Protein AF-A0A6N3DBT6-F1 (afdb_monomer_lite)

InterPro domains:
  IPR016064 NAD kinase/diacylglycerol kinase-like domain superfamily [SSF111331] (1-149)

Sequence (152 aa):
MGSGNDFARALGLKKDLTHLIESTKQALKEITVYTYQKGLVLNSLDLGFASWVINHVEQSQLKTKLNKYHLGKLTYILTAIQCLIKKPAFASLCLETEAGEVLELRNQFFFSLANNTYFGGGVMIWPHATAYLEQLDCVYAKGETLWERVLV

Secondary structure (DSSP, 8-state):
--S--HHHHHTT--S-HHHHHHHTTSPP-----EEETTEEESSEEEEEHHHHHHHHHHH-HHHHHHHTTT-HHHHHHHHHHHHHHH----EEEEEE-TT--EEEEEEESEEEEESSSEETTTEES-TT--TTSS--EEEEE---SHHHHHH-

Radius of gyration: 17.11 Å; chains: 1; bounding box: 39×42×40 Å

pLDDT: mean 81.37, std 12.35, range [55.12, 96.31]

Organism: NCBI:txid150055

Structure (mmCIF, N/CA/C/O backbone):
data_AF-A0A6N3DBT6-F1
#
_entry.id   AF-A0A6N3DBT6-F1
#
loop_
_atom_site.group_PDB
_atom_site.id
_atom_site.type_symbol
_atom_site.label_atom_id
_atom_site.label_alt_id
_atom_site.label_comp_id
_atom_site.label_asym_id
_atom_site.label_entity_id
_atom_site.label_seq_id
_atom_site.pdbx_PDB_ins_code
_atom_site.Cartn_x
_atom_site.Cartn_y
_atom_site.Cartn_z
_atom_site.occupancy
_atom_site.B_iso_or_equiv
_atom_site.auth_seq_id
_atom_site.auth_comp_id
_atom_site.auth_asym_id
_atom_site.auth_atom_id
_atom_site.pdbx_PDB_model_num
ATOM 1 N N . MET A 1 1 ? -1.662 8.673 21.322 1.00 57.88 1 MET A N 1
ATOM 2 C CA . MET A 1 1 ? -2.040 8.515 19.897 1.00 57.88 1 MET A CA 1
ATOM 3 C C . MET A 1 1 ? -0.846 8.879 19.032 1.00 57.88 1 MET A C 1
ATOM 5 O O . MET A 1 1 ? -0.273 9.938 19.257 1.00 57.88 1 MET A O 1
ATOM 9 N N . GLY A 1 2 ? -0.457 8.017 18.091 1.00 62.16 2 GLY A N 1
ATOM 10 C CA . GLY A 1 2 ? 0.675 8.272 17.199 1.00 62.16 2 GLY A CA 1
ATOM 11 C C . GLY A 1 2 ? 0.387 9.355 16.150 1.00 62.16 2 GLY A C 1
ATOM 12 O O . GLY A 1 2 ? -0.757 9.766 15.916 1.00 62.16 2 GLY A O 1
ATOM 13 N N . SER A 1 3 ? 1.440 9.843 15.497 1.00 64.44 3 SER A N 1
ATOM 14 C CA . SER A 1 3 ? 1.313 10.736 14.339 1.00 64.44 3 SER A CA 1
ATOM 15 C C . SER A 1 3 ? 0.781 9.988 13.106 1.00 64.44 3 SER A C 1
ATOM 17 O O . SER A 1 3 ? -0.086 10.526 12.414 1.00 64.44 3 SER A O 1
ATOM 19 N N . GLY A 1 4 ? 1.211 8.737 12.894 1.00 67.38 4 GLY A N 1
ATOM 20 C CA . GLY A 1 4 ? 0.860 7.867 11.760 1.00 67.38 4 GLY A CA 1
ATOM 21 C C . GLY A 1 4 ? -0.383 6.994 11.950 1.00 67.38 4 GLY A C 1
ATOM 22 O O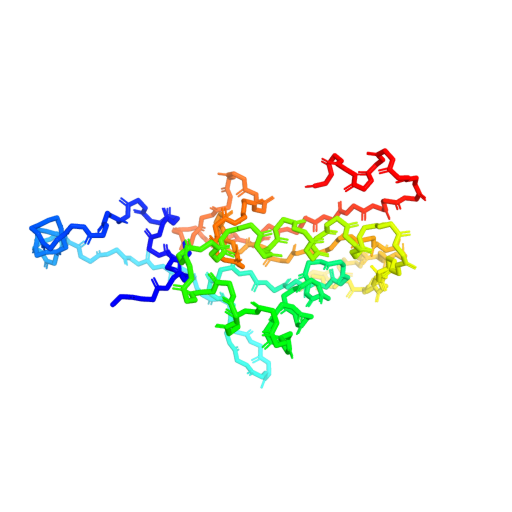 . GLY A 1 4 ? -0.352 5.808 11.653 1.00 67.38 4 GLY A O 1
ATOM 23 N N . ASN A 1 5 ? -1.473 7.555 12.482 1.00 82.50 5 ASN A N 1
ATOM 24 C CA . ASN A 1 5 ? -2.744 6.845 12.702 1.00 82.50 5 ASN A CA 1
ATOM 25 C C . ASN A 1 5 ? -3.492 6.543 11.378 1.00 82.50 5 ASN A C 1
ATOM 27 O O . ASN A 1 5 ? -4.651 6.924 11.223 1.00 82.50 5 ASN A O 1
ATOM 31 N N . ASP A 1 6 ? -2.830 5.920 10.407 1.00 87.31 6 ASP A N 1
ATOM 32 C CA . ASP A 1 6 ? -3.328 5.784 9.035 1.00 87.31 6 ASP A CA 1
ATOM 33 C C . ASP A 1 6 ? -4.490 4.804 8.931 1.00 87.31 6 ASP A C 1
ATOM 35 O O . ASP A 1 6 ? -5.491 5.133 8.304 1.00 87.31 6 ASP A O 1
ATOM 39 N N . PHE A 1 7 ? -4.415 3.678 9.647 1.00 90.38 7 PHE A N 1
ATOM 40 C CA . PHE A 1 7 ? -5.515 2.714 9.722 1.00 90.38 7 PHE A CA 1
ATOM 41 C C . PHE A 1 7 ? -6.777 3.372 10.292 1.00 90.38 7 PHE A C 1
ATOM 43 O O . PHE A 1 7 ? -7.826 3.389 9.660 1.00 90.38 7 PHE A O 1
ATOM 50 N N . ALA A 1 8 ? -6.647 4.027 11.451 1.00 88.31 8 ALA A N 1
ATOM 51 C CA . ALA A 1 8 ? -7.750 4.755 12.071 1.00 88.31 8 ALA A CA 1
ATOM 52 C C . ALA A 1 8 ? -8.317 5.842 11.141 1.00 88.31 8 ALA A C 1
ATOM 54 O O . ALA A 1 8 ? -9.531 5.991 11.046 1.00 88.31 8 ALA A O 1
ATOM 55 N N . ARG A 1 9 ? -7.454 6.570 10.416 1.00 87.94 9 ARG A N 1
ATOM 56 C CA . ARG A 1 9 ? -7.885 7.577 9.438 1.00 87.94 9 ARG A CA 1
ATOM 57 C C . ARG A 1 9 ? -8.683 6.952 8.295 1.00 87.94 9 ARG A C 1
ATOM 59 O O . ARG A 1 9 ? -9.712 7.509 7.932 1.00 87.94 9 ARG A O 1
ATOM 66 N N . ALA A 1 10 ? -8.230 5.823 7.760 1.00 89.25 10 ALA A N 1
ATOM 67 C CA . ALA A 1 10 ? -8.918 5.120 6.684 1.00 89.25 10 ALA A CA 1
ATOM 68 C C . ALA A 1 10 ? -10.292 4.589 7.125 1.00 89.25 10 ALA A C 1
ATOM 70 O O . ALA A 1 10 ? -11.253 4.646 6.368 1.00 89.25 10 ALA A O 1
ATOM 71 N N . LEU A 1 11 ? -10.424 4.186 8.393 1.00 88.62 11 LEU A N 1
ATOM 72 C CA . LEU A 1 11 ? -11.711 3.805 8.984 1.00 88.62 11 LEU A CA 1
ATOM 73 C C . LEU A 1 11 ? -12.601 5.003 9.374 1.00 88.62 11 LEU A C 1
ATOM 75 O O . LEU A 1 11 ? -13.679 4.809 9.934 1.00 88.62 11 LEU A O 1
ATOM 79 N N . GLY A 1 12 ? -12.161 6.241 9.132 1.00 85.56 12 GLY A N 1
ATOM 80 C CA . GLY A 1 12 ? -12.896 7.450 9.511 1.00 85.56 12 GLY A CA 1
ATOM 81 C C . GLY A 1 12 ? -12.897 7.750 11.016 1.00 85.56 12 GLY A C 1
ATOM 82 O O . GLY A 1 12 ? -13.667 8.596 11.476 1.00 85.56 12 GLY A O 1
ATOM 83 N N . LEU A 1 13 ? -12.035 7.094 11.800 1.00 85.12 13 LEU A N 1
ATOM 84 C CA . LEU A 1 13 ? -11.929 7.325 13.238 1.00 85.12 13 LEU A CA 1
ATOM 85 C C . LEU A 1 13 ? -11.253 8.670 13.512 1.00 85.12 13 LEU A C 1
ATOM 87 O O . LEU A 1 13 ? -10.108 8.937 13.126 1.00 85.12 13 LEU A O 1
ATOM 91 N N . LYS A 1 14 ? -11.972 9.532 14.229 1.00 80.94 14 LYS A N 1
ATOM 92 C CA . LYS A 1 14 ? -11.458 10.825 14.680 1.00 80.94 14 LYS A CA 1
ATOM 93 C C . LYS A 1 14 ? -10.561 10.635 15.901 1.00 80.94 14 LYS A C 1
ATOM 95 O O . LYS A 1 14 ? -10.778 9.752 16.720 1.00 80.94 14 LYS A O 1
ATOM 100 N N . LYS A 1 15 ? -9.565 11.514 16.056 1.00 77.94 15 LYS A N 1
ATOM 101 C CA . LYS A 1 15 ? -8.650 11.510 17.217 1.00 77.94 15 LYS A CA 1
ATOM 102 C C . LYS A 1 15 ? -9.290 12.027 18.517 1.00 77.94 15 LYS A C 1
ATOM 104 O O . LYS A 1 15 ? -8.596 12.116 19.524 1.00 77.94 15 LYS A O 1
ATOM 109 N N . ASP A 1 16 ? -10.565 12.402 18.483 1.00 84.19 16 ASP A N 1
ATOM 110 C CA . ASP A 1 16 ? -11.299 12.904 19.640 1.00 84.19 16 ASP A CA 1
ATOM 111 C C . ASP A 1 16 ? -11.687 11.759 20.589 1.00 84.19 16 ASP A C 1
ATOM 113 O O . ASP A 1 16 ? -12.192 10.723 20.155 1.00 84.19 16 ASP A O 1
ATOM 117 N N . LEU A 1 17 ? -11.446 11.953 21.887 1.00 83.94 17 LEU A N 1
ATOM 118 C CA . LEU A 1 17 ? -11.649 10.924 22.907 1.00 83.94 17 LEU A CA 1
ATOM 119 C C . LEU A 1 17 ? -13.118 10.504 23.003 1.00 83.94 17 LEU A C 1
ATOM 121 O O . LEU A 1 17 ? -13.404 9.314 23.113 1.00 83.94 17 LEU A O 1
ATOM 125 N N . THR A 1 18 ? -14.038 11.464 22.915 1.00 86.44 18 THR A N 1
ATOM 126 C CA . THR A 1 18 ? -15.479 11.194 22.978 1.00 86.44 18 THR A CA 1
ATOM 127 C C . THR A 1 18 ? -15.903 10.324 21.801 1.00 86.44 18 THR A C 1
ATOM 129 O O . THR A 1 18 ? -16.544 9.295 21.997 1.00 86.44 18 THR A O 1
ATOM 132 N N . HIS A 1 19 ? -15.466 10.667 20.586 1.00 83.25 19 HIS A N 1
ATOM 133 C CA . HIS A 1 19 ? -15.712 9.848 19.398 1.00 83.25 19 HIS A CA 1
ATOM 134 C C . HIS A 1 19 ? -15.140 8.428 19.503 1.00 83.25 19 HIS A C 1
ATOM 136 O O . HIS A 1 19 ? -15.772 7.485 19.030 1.00 83.25 19 HIS A O 1
ATOM 142 N N . LEU A 1 20 ? -13.967 8.259 20.115 1.00 84.62 20 LEU A N 1
ATOM 143 C CA . LEU A 1 20 ? -13.360 6.940 20.297 1.00 84.62 20 LEU A CA 1
ATOM 144 C C . LEU A 1 20 ? -14.145 6.089 21.294 1.00 84.62 20 LEU A C 1
ATOM 146 O O . LEU A 1 20 ? -14.429 4.932 21.001 1.00 84.62 20 LEU A O 1
ATOM 150 N N . ILE A 1 21 ? -14.547 6.664 22.428 1.00 86.75 21 ILE A N 1
ATOM 151 C CA . ILE A 1 21 ? -15.398 5.978 23.410 1.00 86.75 21 ILE A CA 1
ATOM 152 C C . ILE A 1 21 ? -16.747 5.617 22.784 1.00 86.75 21 ILE A C 1
ATOM 154 O O . ILE A 1 21 ? -17.292 4.555 23.054 1.00 86.75 21 ILE A O 1
ATOM 158 N N . GLU A 1 22 ? -17.292 6.470 21.921 1.00 86.50 22 GLU A N 1
ATOM 159 C CA . GLU A 1 22 ? -18.545 6.148 21.247 1.00 86.50 22 GLU A CA 1
ATOM 160 C C . GLU A 1 22 ? -18.366 5.034 20.207 1.00 86.50 22 GLU A C 1
ATOM 162 O O . GLU A 1 22 ? -19.228 4.168 20.076 1.00 86.50 22 GLU A O 1
ATOM 167 N N . SER A 1 23 ? -17.222 4.988 19.514 1.00 84.19 23 SER A N 1
ATOM 168 C CA . SER A 1 23 ? -16.931 3.907 18.564 1.00 84.19 23 SER A CA 1
ATOM 169 C C . SER A 1 23 ? -16.810 2.531 19.224 1.00 84.19 23 SER A C 1
ATOM 171 O O . SER A 1 23 ? -17.155 1.540 18.589 1.00 84.19 23 SER A O 1
ATOM 173 N N . THR A 1 24 ? -16.405 2.442 20.499 1.00 85.69 24 THR A N 1
ATOM 174 C CA . THR A 1 24 ? -16.314 1.149 21.205 1.00 85.69 24 THR A CA 1
ATOM 175 C C . THR A 1 24 ? -17.677 0.575 21.587 1.00 85.69 24 THR A C 1
ATOM 177 O O . THR A 1 24 ? -17.762 -0.600 21.934 1.00 85.69 24 THR A O 1
ATOM 180 N N . LYS A 1 25 ? -18.746 1.378 21.516 1.00 89.75 25 LYS A N 1
ATOM 181 C CA . LYS A 1 25 ? -20.131 0.930 21.729 1.00 89.75 25 LYS A CA 1
ATOM 182 C C . LYS A 1 25 ? -20.789 0.403 20.453 1.00 89.75 25 LYS A C 1
ATOM 184 O O . LYS A 1 25 ? -21.890 -0.138 20.517 1.00 89.75 25 LYS A O 1
ATOM 189 N N . GLN A 1 26 ? -20.163 0.609 19.295 1.00 85.69 26 GLN A N 1
ATOM 190 C CA . GLN A 1 26 ? -20.686 0.131 18.019 1.00 85.69 26 GLN A CA 1
ATOM 191 C C . GLN A 1 26 ? -20.447 -1.373 17.865 1.00 85.69 26 GLN A C 1
ATOM 193 O O . GLN A 1 26 ? -19.572 -1.951 18.509 1.00 85.69 26 GLN A O 1
ATOM 198 N N . ALA A 1 27 ? -21.229 -2.008 16.990 1.00 88.50 27 ALA A N 1
ATOM 199 C CA . ALA A 1 27 ? -21.007 -3.402 16.634 1.00 88.50 27 ALA A CA 1
ATOM 200 C C . ALA A 1 27 ? -19.603 -3.589 16.042 1.00 88.50 27 ALA A C 1
ATOM 202 O O . ALA A 1 27 ? -19.122 -2.751 15.271 1.00 88.50 27 ALA A O 1
ATOM 203 N N . LEU A 1 28 ? -18.968 -4.707 16.395 1.00 89.00 28 LEU A N 1
ATOM 204 C CA . LEU A 1 28 ? -17.698 -5.101 15.803 1.00 89.00 28 LEU A CA 1
ATOM 205 C C . LEU A 1 28 ? -17.883 -5.284 14.296 1.00 89.00 28 LEU A C 1
ATOM 207 O O . LEU A 1 28 ? -18.868 -5.868 13.846 1.00 89.00 28 LEU A O 1
ATOM 211 N N . LYS A 1 29 ? -16.924 -4.769 13.529 1.00 90.00 29 LYS A N 1
ATOM 212 C CA . LYS A 1 29 ? -16.841 -4.985 12.089 1.00 90.00 29 LYS A CA 1
ATOM 213 C C . LYS A 1 29 ? -15.651 -5.875 11.805 1.00 90.00 29 LYS A C 1
ATOM 215 O O . LYS A 1 29 ? -14.563 -5.633 12.329 1.00 90.00 29 LYS A O 1
ATOM 220 N N . GLU A 1 30 ? -15.876 -6.879 10.978 1.00 93.44 30 GLU A N 1
ATOM 221 C CA . GLU A 1 30 ? -14.801 -7.708 10.459 1.00 93.44 30 GLU A CA 1
ATOM 222 C C . GLU A 1 30 ? -13.948 -6.899 9.485 1.00 93.44 30 GLU A C 1
ATOM 224 O O . GLU A 1 30 ? -14.434 -5.975 8.827 1.00 93.44 30 GLU A O 1
ATOM 229 N N . ILE A 1 31 ? -12.660 -7.223 9.447 1.00 95.06 31 ILE A N 1
ATOM 230 C CA . ILE A 1 31 ? -11.701 -6.635 8.521 1.00 95.06 31 ILE A CA 1
ATOM 231 C C . ILE A 1 31 ? -10.872 -7.749 7.892 1.00 95.06 31 ILE A C 1
ATOM 233 O O . ILE A 1 31 ? -10.519 -8.724 8.557 1.00 95.06 31 ILE A O 1
ATOM 237 N N . THR A 1 32 ? -10.504 -7.556 6.637 1.00 96.31 32 THR A N 1
ATOM 238 C CA . THR A 1 32 ? -9.558 -8.391 5.916 1.00 96.31 32 THR A CA 1
ATOM 239 C C . THR A 1 32 ? -8.140 -7.934 6.218 1.00 96.31 32 THR A C 1
ATOM 241 O O . THR A 1 32 ? -7.802 -6.747 6.156 1.00 96.31 32 THR A O 1
ATOM 244 N N . VAL A 1 33 ? -7.279 -8.897 6.528 1.00 95.69 33 VAL A N 1
ATOM 245 C CA . VAL A 1 33 ? -5.847 -8.678 6.712 1.00 95.69 33 VAL A CA 1
ATOM 246 C C . VAL A 1 33 ? -5.100 -9.743 5.930 1.00 95.69 33 VAL A C 1
ATOM 248 O O . VAL A 1 33 ? -5.348 -10.933 6.102 1.00 95.69 33 VAL A O 1
ATOM 251 N N . TYR A 1 34 ? -4.147 -9.317 5.108 1.00 95.06 34 TYR A N 1
ATOM 252 C CA . TYR A 1 34 ? -3.304 -10.235 4.349 1.00 95.06 34 TYR A CA 1
ATOM 253 C C . TYR A 1 34 ? -2.047 -10.570 5.140 1.00 95.06 34 TYR A C 1
ATOM 255 O O . TYR A 1 34 ? -1.455 -9.701 5.780 1.00 95.06 34 TYR A O 1
ATOM 263 N N . THR A 1 35 ? -1.608 -11.821 5.086 1.00 94.62 35 THR A N 1
ATOM 264 C CA . THR A 1 35 ? -0.395 -12.281 5.769 1.00 94.62 35 THR A CA 1
ATOM 265 C C . THR A 1 35 ? 0.643 -12.763 4.775 1.00 94.62 35 THR A C 1
ATOM 267 O O . THR A 1 35 ? 0.314 -13.315 3.732 1.00 94.62 35 THR A O 1
ATOM 270 N N . TYR A 1 36 ? 1.910 -12.598 5.126 1.00 90.88 36 TYR A N 1
ATOM 271 C CA . TYR A 1 36 ? 3.048 -13.113 4.379 1.00 90.88 36 TYR A CA 1
ATOM 272 C C . TYR A 1 36 ? 4.126 -13.586 5.360 1.00 90.88 36 TYR A C 1
ATOM 274 O O . TYR A 1 36 ? 4.024 -13.383 6.569 1.00 90.88 36 TYR A O 1
ATOM 282 N N . GLN A 1 37 ? 5.198 -14.196 4.854 1.00 91.12 37 GLN A N 1
ATOM 283 C CA . GLN A 1 37 ? 6.213 -14.870 5.681 1.00 91.12 37 GLN A CA 1
ATOM 284 C C . GLN A 1 37 ? 6.823 -14.013 6.807 1.00 91.12 37 GLN A C 1
ATOM 286 O O . GLN A 1 37 ? 7.295 -14.565 7.796 1.00 91.12 37 GLN A O 1
ATOM 291 N N . LYS A 1 38 ? 6.849 -12.678 6.668 1.00 90.00 38 LYS A N 1
ATOM 292 C CA . LYS A 1 38 ? 7.460 -11.769 7.657 1.00 90.00 38 LYS A CA 1
ATOM 293 C C . LYS A 1 38 ? 6.449 -10.924 8.436 1.00 90.00 38 LYS A C 1
ATOM 295 O O . LYS A 1 38 ? 6.870 -10.075 9.218 1.00 90.00 38 LYS A O 1
ATOM 300 N N . GLY A 1 39 ? 5.144 -11.116 8.238 1.00 92.81 39 GLY A N 1
ATOM 301 C CA . GLY A 1 39 ? 4.131 -10.366 8.978 1.00 92.81 39 GLY A CA 1
ATOM 302 C C . GLY A 1 39 ? 2.795 -10.243 8.257 1.00 92.81 39 GLY A C 1
ATOM 303 O O . GLY A 1 39 ? 2.379 -11.131 7.519 1.00 92.81 39 GLY A O 1
ATOM 304 N N . LEU A 1 40 ? 2.118 -9.120 8.489 1.00 94.31 40 LEU A N 1
ATOM 305 C CA . LEU A 1 40 ? 0.801 -8.829 7.932 1.00 94.31 40 LEU A CA 1
ATOM 306 C C . LEU A 1 40 ? 0.765 -7.473 7.226 1.00 94.31 40 LEU A C 1
ATOM 308 O O . LEU A 1 40 ? 1.552 -6.576 7.536 1.00 94.31 40 LEU A O 1
ATOM 312 N N . VAL A 1 41 ? -0.170 -7.332 6.295 1.00 93.38 41 VAL A N 1
ATOM 313 C CA . VAL A 1 41 ? -0.458 -6.125 5.524 1.00 93.38 41 VAL A CA 1
ATOM 314 C C . VAL A 1 41 ? -1.799 -5.575 5.999 1.00 93.38 41 VAL A C 1
ATOM 316 O O . VAL A 1 41 ? -2.866 -6.001 5.560 1.00 93.38 41 VAL A O 1
ATOM 319 N N . LEU A 1 42 ? -1.740 -4.630 6.939 1.00 93.62 42 LEU A N 1
ATOM 320 C CA . LEU A 1 42 ? -2.939 -3.972 7.466 1.00 93.62 42 LEU A CA 1
ATOM 321 C C . LEU A 1 42 ? -3.396 -2.805 6.581 1.00 93.62 42 LEU A C 1
ATOM 323 O O . LEU A 1 42 ? -4.583 -2.666 6.321 1.00 93.62 42 LEU A O 1
ATOM 327 N N . ASN A 1 43 ? -2.455 -1.967 6.135 1.00 93.00 43 ASN A N 1
ATOM 328 C CA . ASN A 1 43 ? -2.746 -0.827 5.262 1.00 93.00 43 ASN A CA 1
ATOM 329 C C . ASN A 1 43 ? -2.199 -1.058 3.862 1.00 93.00 43 ASN A C 1
ATOM 331 O O . ASN A 1 43 ? -2.959 -1.121 2.906 1.00 93.00 43 ASN A O 1
ATOM 335 N N . SER A 1 44 ? -0.883 -1.195 3.746 1.00 92.38 44 SER A N 1
ATOM 336 C CA . SER A 1 44 ? -0.229 -1.370 2.458 1.00 92.38 44 SER A CA 1
ATOM 337 C C . SER A 1 44 ? 1.106 -2.090 2.587 1.00 92.38 44 SER A C 1
ATOM 339 O O . SER A 1 44 ? 1.707 -2.127 3.667 1.00 92.38 44 SER A O 1
ATOM 341 N N . LEU A 1 45 ? 1.558 -2.666 1.476 1.00 91.62 45 LEU A N 1
ATOM 342 C CA . LEU A 1 45 ? 2.921 -3.144 1.285 1.00 91.62 45 LEU A CA 1
ATOM 343 C C . LEU A 1 45 ? 3.516 -2.445 0.063 1.00 91.62 45 LEU A C 1
ATOM 345 O O . LEU A 1 45 ? 3.100 -2.700 -1.065 1.00 91.62 45 LEU A O 1
ATOM 349 N N . ASP A 1 46 ? 4.503 -1.584 0.304 1.00 88.75 46 ASP A N 1
ATOM 350 C CA . ASP A 1 46 ? 4.995 -0.641 -0.699 1.00 88.75 46 ASP A CA 1
ATOM 351 C C . ASP A 1 46 ? 6.427 -0.962 -1.147 1.00 88.75 46 ASP A C 1
ATOM 353 O O . ASP A 1 46 ? 7.310 -1.267 -0.337 1.00 88.75 46 ASP A O 1
ATOM 357 N N . LEU A 1 47 ? 6.687 -0.824 -2.447 1.00 88.06 47 LEU A N 1
ATOM 358 C CA . LEU A 1 47 ? 8.006 -0.953 -3.066 1.00 88.06 47 LEU A CA 1
ATOM 359 C C . LEU A 1 47 ? 8.317 0.283 -3.927 1.00 88.06 47 LEU A C 1
ATOM 361 O O . LEU A 1 47 ? 7.425 0.968 -4.426 1.00 88.06 47 LEU A O 1
ATOM 365 N N . GLY A 1 48 ? 9.606 0.573 -4.106 1.00 83.62 48 GLY A N 1
ATOM 366 C CA . GLY A 1 48 ? 10.062 1.739 -4.867 1.00 83.62 48 GLY A CA 1
ATOM 367 C C . GLY A 1 48 ? 10.067 3.023 -4.033 1.00 83.62 48 GLY A C 1
ATOM 368 O O . GLY A 1 48 ? 10.532 3.040 -2.892 1.00 83.62 48 GLY A O 1
ATOM 369 N N . PHE A 1 49 ? 9.591 4.120 -4.615 1.00 76.88 49 PHE A N 1
ATOM 370 C CA . PHE A 1 49 ? 9.680 5.463 -4.045 1.00 76.88 49 PHE A CA 1
ATOM 371 C C . PHE A 1 49 ? 9.035 5.589 -2.662 1.00 76.88 49 PHE A C 1
ATOM 373 O O . PHE A 1 49 ? 9.651 6.139 -1.752 1.00 76.88 49 PHE A O 1
ATOM 380 N N . ALA A 1 50 ? 7.831 5.049 -2.479 1.00 69.25 50 ALA A N 1
ATOM 381 C CA . ALA A 1 50 ? 7.068 5.161 -1.238 1.00 69.25 50 ALA A CA 1
ATOM 382 C C . ALA A 1 50 ? 7.794 4.566 -0.022 1.00 69.25 50 ALA A C 1
ATOM 384 O O . ALA A 1 50 ? 7.942 5.231 1.009 1.00 69.25 50 ALA A O 1
ATOM 385 N N . SER A 1 51 ? 8.320 3.346 -0.152 1.00 70.12 51 SER A N 1
ATOM 386 C CA . SER A 1 51 ? 9.096 2.716 0.918 1.00 70.12 51 SER A CA 1
ATOM 387 C C . SER A 1 51 ? 10.452 3.386 1.116 1.00 70.12 51 SER A C 1
ATOM 389 O O . SER A 1 51 ? 10.920 3.502 2.252 1.00 70.12 51 SER A O 1
ATOM 391 N N . TRP A 1 52 ? 11.060 3.907 0.046 1.00 73.6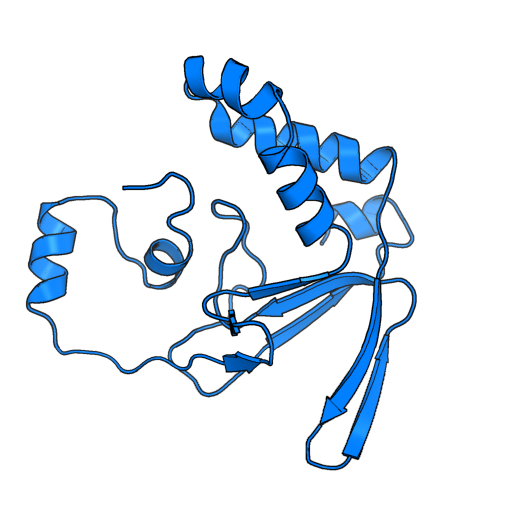9 52 TRP A N 1
ATOM 392 C CA . TRP A 1 52 ? 12.301 4.662 0.158 1.00 73.69 52 TRP A CA 1
ATOM 393 C C . TRP A 1 52 ? 12.118 5.979 0.922 1.00 73.69 52 TRP A C 1
ATOM 395 O O . TRP A 1 52 ? 12.898 6.247 1.835 1.00 73.69 52 TRP A O 1
ATOM 405 N N . VAL A 1 53 ? 11.066 6.754 0.629 1.00 70.88 53 VAL A N 1
ATOM 406 C CA . VAL A 1 53 ? 10.729 7.991 1.355 1.00 70.88 53 VAL A CA 1
ATOM 407 C C . VAL A 1 53 ? 10.491 7.698 2.831 1.00 70.88 53 VAL A C 1
ATOM 409 O O . VAL A 1 53 ? 11.090 8.363 3.673 1.00 70.88 53 VAL A O 1
ATOM 412 N N . ILE A 1 54 ? 9.677 6.689 3.164 1.00 67.62 54 ILE A N 1
ATOM 413 C CA . ILE A 1 54 ? 9.405 6.326 4.564 1.00 67.62 54 ILE A CA 1
ATOM 414 C C . ILE A 1 54 ? 10.693 5.947 5.286 1.00 67.62 54 ILE A C 1
ATOM 416 O O . ILE A 1 54 ? 10.965 6.475 6.364 1.00 67.62 54 ILE A O 1
ATOM 420 N N . ASN A 1 55 ? 11.515 5.084 4.687 1.00 71.00 55 ASN A N 1
ATOM 421 C CA . ASN A 1 55 ? 12.769 4.663 5.296 1.00 71.00 55 ASN A CA 1
ATOM 422 C C . ASN A 1 55 ? 13.721 5.855 5.503 1.00 71.00 55 ASN A C 1
ATOM 424 O O . ASN A 1 55 ? 14.336 5.986 6.559 1.00 71.00 55 ASN A O 1
ATOM 428 N N . HIS A 1 56 ? 13.795 6.775 4.535 1.00 70.50 56 HIS A N 1
ATOM 429 C CA . HIS A 1 56 ? 14.606 7.986 4.662 1.00 70.50 56 HIS A CA 1
ATOM 430 C C . HIS A 1 56 ? 14.079 8.928 5.750 1.00 70.50 56 HIS A C 1
ATOM 432 O O . HIS A 1 56 ? 14.869 9.471 6.518 1.00 70.50 56 HIS A O 1
ATOM 438 N N . VAL A 1 57 ? 12.758 9.117 5.846 1.00 67.44 57 VAL A N 1
ATOM 439 C CA . VAL A 1 57 ? 12.129 9.952 6.881 1.00 67.44 57 VAL A CA 1
ATOM 440 C C . VAL A 1 57 ? 12.368 9.365 8.270 1.00 67.44 57 VAL A C 1
ATOM 442 O O . VAL A 1 57 ? 12.780 10.107 9.164 1.00 67.44 57 VAL A O 1
ATOM 445 N N . GLU A 1 58 ? 12.157 8.057 8.446 1.00 67.19 58 GLU A N 1
ATOM 446 C CA . GLU A 1 58 ? 12.379 7.353 9.716 1.00 67.19 58 GLU A CA 1
ATOM 447 C C . GLU A 1 58 ? 13.841 7.423 10.170 1.00 67.19 58 GLU A C 1
ATOM 449 O O . GLU A 1 58 ? 14.104 7.646 11.350 1.00 67.19 58 GLU A O 1
ATOM 454 N N . GLN A 1 59 ? 14.795 7.311 9.242 1.00 66.12 59 GLN A N 1
ATOM 455 C CA . GLN A 1 59 ? 16.225 7.403 9.552 1.00 66.12 59 GLN A CA 1
ATOM 456 C C . GLN A 1 59 ? 16.739 8.850 9.674 1.00 66.12 59 GLN A C 1
ATOM 458 O O . GLN A 1 59 ? 17.843 9.080 10.175 1.00 66.12 59 GLN A O 1
ATOM 463 N N . SER A 1 60 ? 15.980 9.850 9.215 1.00 64.12 60 SER A N 1
ATOM 464 C CA . SER A 1 60 ? 16.454 11.235 9.188 1.00 64.12 60 SER A CA 1
ATOM 465 C C . SER A 1 60 ? 16.483 11.877 10.581 1.00 64.12 60 SER A C 1
ATOM 467 O O . SER A 1 60 ? 15.487 11.930 11.303 1.00 64.12 60 SER A O 1
ATOM 469 N N . GLN A 1 61 ? 17.602 12.530 10.915 1.00 57.12 61 GLN A N 1
ATOM 470 C CA . GLN A 1 61 ? 17.682 13.425 12.084 1.00 57.12 61 GLN A CA 1
ATOM 471 C C . GLN A 1 61 ? 16.773 14.670 11.954 1.00 57.12 61 GLN A C 1
ATOM 473 O O . GLN A 1 61 ? 16.555 15.402 12.925 1.00 57.12 61 GLN A O 1
ATOM 478 N N . LEU A 1 62 ? 16.234 14.916 10.753 1.00 56.91 62 LEU A N 1
ATOM 479 C CA . LEU A 1 62 ? 15.269 15.977 10.460 1.00 56.91 62 LEU A CA 1
ATOM 480 C C . LEU A 1 62 ? 13.941 15.749 11.190 1.00 56.91 62 LEU A C 1
ATOM 482 O O . LEU A 1 62 ? 13.388 16.713 11.718 1.00 56.91 62 LEU A O 1
ATOM 486 N N . LYS A 1 63 ? 13.490 14.491 11.324 1.00 57.50 63 LYS A N 1
ATOM 487 C CA . LYS A 1 63 ? 12.297 14.124 12.107 1.00 57.50 63 LYS A CA 1
ATOM 488 C C . LYS A 1 63 ? 12.407 14.638 13.545 1.00 57.50 63 LYS A C 1
ATOM 490 O O . LYS A 1 63 ? 11.470 15.243 14.058 1.00 57.50 63 LYS A O 1
ATOM 495 N N . THR A 1 64 ? 13.575 14.493 14.172 1.00 57.81 64 THR A N 1
ATOM 496 C CA . THR A 1 64 ? 13.818 14.918 15.561 1.00 57.81 64 THR A CA 1
ATOM 497 C C . THR A 1 64 ? 13.845 16.441 15.712 1.00 57.81 64 THR A C 1
ATOM 499 O O . THR A 1 64 ? 13.249 16.979 16.645 1.00 57.81 64 THR A O 1
ATOM 502 N N . LYS A 1 65 ? 14.489 17.164 14.782 1.00 56.22 65 LYS A N 1
ATOM 503 C CA . LYS A 1 65 ? 14.572 18.637 14.832 1.00 56.22 65 LYS A CA 1
ATOM 504 C C . LYS A 1 65 ? 13.253 19.324 14.479 1.00 56.22 65 LYS A C 1
ATOM 506 O O . LYS A 1 65 ? 12.925 20.329 15.099 1.00 56.22 65 LYS A O 1
ATOM 511 N N . LEU A 1 66 ? 12.487 18.798 13.525 1.00 55.12 66 LEU A N 1
ATOM 512 C CA . LEU A 1 66 ? 11.252 19.425 13.040 1.00 55.12 66 LEU A CA 1
ATOM 513 C C . LEU A 1 66 ? 10.008 19.003 13.835 1.00 55.12 66 LEU A C 1
ATOM 515 O O . LEU A 1 66 ? 9.093 19.815 13.980 1.00 55.12 66 LEU A O 1
ATOM 519 N N . ASN A 1 67 ? 9.993 17.810 14.452 1.00 57.56 67 ASN A N 1
ATOM 520 C CA . ASN A 1 67 ? 8.964 17.466 15.444 1.00 57.56 67 ASN A CA 1
ATOM 521 C C . ASN A 1 67 ? 9.002 18.403 16.658 1.00 57.56 67 ASN A C 1
ATOM 523 O O . ASN A 1 67 ? 7.946 18.713 17.203 1.00 57.56 67 ASN A O 1
ATOM 527 N N . LYS A 1 68 ? 10.181 18.928 17.031 1.00 56.62 68 LYS A N 1
ATOM 528 C CA . LYS A 1 68 ? 10.314 19.951 18.085 1.00 56.62 68 LYS A CA 1
ATOM 529 C C . LYS A 1 68 ? 9.522 21.230 17.773 1.00 56.62 68 LYS A C 1
ATOM 531 O O . LYS A 1 68 ? 9.072 21.906 18.690 1.00 56.62 68 LYS A O 1
ATOM 536 N N . TYR A 1 69 ? 9.311 21.530 16.491 1.00 58.31 69 TYR A N 1
ATOM 537 C CA . TYR A 1 69 ? 8.530 22.676 16.019 1.00 58.31 69 TYR A CA 1
ATOM 538 C C . TYR A 1 69 ? 7.125 22.287 15.525 1.00 58.31 69 TYR A C 1
ATOM 540 O O . TYR A 1 69 ? 6.481 23.084 14.854 1.00 58.31 69 TYR A O 1
ATOM 548 N N . HIS A 1 70 ? 6.638 21.074 15.827 1.00 59.38 70 HIS A N 1
ATOM 549 C CA . HIS A 1 70 ? 5.350 20.540 15.346 1.00 59.38 70 HIS A CA 1
ATOM 550 C C . HIS A 1 70 ? 5.205 20.488 13.805 1.00 59.38 70 HIS A C 1
ATOM 552 O O . HIS A 1 70 ? 4.111 20.291 13.279 1.00 59.38 70 HIS A O 1
ATOM 558 N N . LEU A 1 71 ? 6.313 20.583 13.060 1.00 59.38 71 LEU A N 1
ATOM 559 C CA . LEU A 1 71 ? 6.360 20.620 11.591 1.00 59.38 71 LEU A CA 1
ATOM 560 C C . LEU A 1 71 ? 6.586 19.230 10.967 1.00 59.38 71 LEU A C 1
ATOM 562 O O . LEU A 1 71 ? 7.163 19.100 9.886 1.00 59.38 71 LEU A O 1
ATOM 566 N N . GLY A 1 72 ? 6.118 18.164 11.624 1.00 59.59 72 GLY A N 1
ATOM 567 C CA . GLY A 1 72 ? 6.319 16.781 11.167 1.00 59.59 72 GLY A CA 1
ATOM 568 C C . GLY A 1 72 ? 5.833 16.527 9.731 1.00 59.59 72 GLY A C 1
ATOM 569 O O . GLY A 1 72 ? 6.510 15.843 8.967 1.00 59.59 72 GLY A O 1
ATOM 570 N N . LYS A 1 73 ? 4.727 17.164 9.311 1.00 61.81 73 LYS A N 1
ATOM 571 C CA . LYS A 1 73 ? 4.225 17.099 7.923 1.00 61.81 73 LYS A CA 1
ATOM 572 C C . LYS A 1 73 ? 5.173 17.742 6.902 1.00 61.81 73 LYS A C 1
ATOM 574 O O . LYS A 1 73 ? 5.297 17.239 5.792 1.00 61.81 73 LYS A O 1
ATOM 579 N N . LEU A 1 74 ? 5.857 18.826 7.274 1.00 61.84 74 LEU A N 1
ATOM 580 C CA . LEU A 1 74 ? 6.776 19.541 6.382 1.00 61.84 74 LEU A CA 1
ATOM 581 C C . LEU A 1 74 ? 8.031 18.707 6.089 1.00 61.84 74 LEU A C 1
ATOM 583 O O . LEU A 1 74 ? 8.551 18.737 4.980 1.00 61.84 74 LEU A O 1
ATOM 587 N N . THR A 1 75 ? 8.475 17.919 7.074 1.00 64.31 75 THR A N 1
ATOM 588 C CA . THR A 1 75 ? 9.589 16.969 6.914 1.00 64.31 75 THR A CA 1
ATOM 589 C C . THR A 1 75 ? 9.270 15.952 5.830 1.00 64.31 75 THR A C 1
ATOM 591 O O . THR A 1 75 ? 10.077 15.736 4.935 1.00 64.31 75 THR A O 1
ATOM 594 N N . TYR A 1 76 ? 8.063 15.383 5.876 1.00 63.44 76 TYR A N 1
ATOM 595 C CA . TYR A 1 76 ? 7.622 14.395 4.898 1.00 63.44 76 TYR A CA 1
ATOM 596 C C . TYR A 1 76 ? 7.611 14.975 3.478 1.00 63.44 76 TYR A C 1
ATOM 598 O O . TYR A 1 76 ? 8.161 14.369 2.565 1.00 63.44 76 TYR A O 1
ATOM 606 N N . ILE A 1 77 ? 7.075 16.190 3.309 1.00 66.75 77 ILE A N 1
ATOM 607 C CA . ILE A 1 77 ? 7.021 16.885 2.013 1.00 66.75 77 ILE A CA 1
ATOM 608 C C . ILE A 1 77 ? 8.430 17.189 1.484 1.00 66.75 77 ILE A C 1
ATOM 610 O O . ILE A 1 77 ? 8.735 16.885 0.335 1.00 66.75 77 ILE A O 1
ATOM 614 N N . LEU A 1 78 ? 9.315 17.752 2.312 1.00 66.12 78 LEU A N 1
ATOM 615 C CA . LEU A 1 78 ? 10.676 18.107 1.892 1.00 66.12 78 LEU A CA 1
ATOM 616 C C . LEU A 1 78 ? 11.514 16.872 1.550 1.00 66.12 78 LEU A C 1
ATOM 618 O O . LEU A 1 78 ? 12.230 16.874 0.548 1.00 66.12 78 LEU A O 1
ATOM 622 N N . THR A 1 79 ? 11.405 15.807 2.348 1.00 66.00 79 THR A N 1
ATOM 623 C CA . THR A 1 79 ? 12.082 14.544 2.058 1.00 66.00 79 THR A CA 1
ATOM 624 C C . THR A 1 79 ? 11.508 13.903 0.801 1.00 66.00 79 THR A C 1
ATOM 626 O O . THR A 1 79 ? 12.296 13.503 -0.047 1.00 66.00 79 THR A O 1
ATOM 629 N N . ALA A 1 80 ? 10.186 13.884 0.609 1.00 67.50 80 ALA A N 1
ATOM 630 C CA . ALA A 1 80 ? 9.567 13.381 -0.616 1.00 67.50 80 ALA A CA 1
ATOM 631 C C . ALA A 1 80 ? 10.056 14.146 -1.858 1.00 67.50 80 ALA A C 1
ATOM 633 O O . ALA A 1 80 ? 10.515 13.517 -2.805 1.00 67.50 80 ALA A O 1
ATOM 634 N N . ILE A 1 81 ? 10.078 15.485 -1.833 1.00 67.50 81 ILE A N 1
ATOM 635 C CA . ILE A 1 81 ? 10.592 16.318 -2.939 1.00 67.50 81 ILE A CA 1
ATOM 636 C C . ILE A 1 81 ? 12.072 16.024 -3.214 1.00 67.50 81 ILE A C 1
ATOM 638 O O . ILE A 1 81 ? 12.479 15.842 -4.363 1.00 67.50 81 ILE A O 1
ATOM 642 N N . GLN A 1 82 ? 12.899 15.950 -2.167 1.00 66.56 82 GLN A N 1
ATOM 643 C CA . GLN A 1 82 ? 14.317 15.627 -2.324 1.00 66.56 82 GLN A CA 1
ATOM 644 C C . GLN A 1 82 ? 14.505 14.235 -2.936 1.00 66.56 82 GLN A C 1
ATOM 646 O O . GLN A 1 82 ? 15.370 14.043 -3.796 1.00 66.56 82 GLN A O 1
ATOM 651 N N . CYS A 1 83 ? 13.689 13.281 -2.497 1.00 65.94 83 CYS A N 1
ATOM 652 C CA . CYS A 1 83 ? 13.708 11.914 -2.970 1.00 65.94 83 CYS A CA 1
ATOM 653 C C . CYS A 1 83 ? 13.292 11.820 -4.450 1.00 65.94 83 CYS A C 1
ATOM 655 O O . CYS A 1 83 ? 13.939 11.129 -5.237 1.00 65.94 83 CYS A O 1
ATOM 657 N N . LEU A 1 84 ? 12.267 12.583 -4.832 1.00 68.75 84 LEU A N 1
ATOM 658 C CA . LEU A 1 84 ? 11.685 12.638 -6.172 1.00 68.75 84 LEU A CA 1
ATOM 659 C C . LEU A 1 84 ? 12.697 13.136 -7.220 1.00 68.75 84 LEU A C 1
ATOM 661 O O . LEU A 1 84 ? 12.742 12.634 -8.344 1.00 68.75 84 LEU A O 1
ATOM 665 N N . ILE A 1 85 ? 13.529 14.111 -6.833 1.00 66.06 85 ILE A N 1
ATOM 666 C CA . ILE A 1 85 ? 14.460 14.801 -7.736 1.00 66.06 85 ILE A CA 1
ATOM 667 C C . ILE A 1 85 ? 15.836 14.123 -7.780 1.00 66.06 85 ILE A C 1
ATOM 669 O O . ILE A 1 85 ? 16.420 14.006 -8.855 1.00 66.06 85 ILE A O 1
ATOM 673 N N . LYS A 1 86 ? 16.399 13.707 -6.634 1.00 64.62 86 LYS A N 1
ATOM 674 C CA . LYS A 1 86 ? 17.834 13.360 -6.564 1.00 64.62 86 LYS A CA 1
ATOM 675 C C . LYS A 1 86 ? 18.157 11.878 -6.741 1.00 64.62 86 LYS A C 1
ATOM 677 O O . LYS A 1 86 ? 19.239 11.586 -7.243 1.00 64.62 86 LYS A O 1
ATOM 682 N N . LYS A 1 87 ? 17.300 10.954 -6.288 1.00 65.56 87 LYS A N 1
ATOM 683 C CA . LYS A 1 87 ? 17.573 9.500 -6.305 1.00 65.56 87 LYS A CA 1
ATOM 684 C C . LYS A 1 87 ? 16.270 8.686 -6.343 1.00 65.56 87 LYS A C 1
ATOM 686 O O . LYS A 1 87 ? 15.926 8.065 -5.341 1.00 65.56 87 LYS A O 1
ATOM 691 N N . PRO A 1 88 ? 15.528 8.691 -7.461 1.00 68.94 88 PRO A N 1
ATOM 692 C CA . PRO A 1 88 ? 14.328 7.871 -7.576 1.00 68.94 88 PRO A CA 1
ATOM 693 C C . PRO A 1 88 ? 14.691 6.386 -7.418 1.00 68.94 88 PRO A C 1
ATOM 695 O O . PRO A 1 88 ? 15.566 5.871 -8.115 1.00 68.94 88 PRO A O 1
ATOM 698 N N . ALA A 1 89 ? 14.038 5.714 -6.473 1.00 76.44 89 ALA A N 1
ATOM 699 C CA . ALA A 1 89 ? 14.129 4.270 -6.317 1.00 76.44 89 ALA A CA 1
ATOM 700 C C . ALA A 1 89 ? 13.065 3.616 -7.199 1.00 76.44 89 ALA A C 1
ATOM 702 O O . ALA A 1 89 ? 11.899 4.002 -7.141 1.00 76.44 89 ALA A O 1
ATOM 703 N N . PHE A 1 90 ? 13.470 2.621 -7.982 1.00 85.75 90 PHE A N 1
ATOM 704 C CA . PHE A 1 90 ? 12.567 1.832 -8.810 1.00 85.75 90 PHE A CA 1
ATOM 705 C C . PHE A 1 90 ? 12.562 0.386 -8.330 1.00 85.75 90 PHE A C 1
ATOM 707 O O . PHE A 1 90 ? 13.601 -0.151 -7.943 1.00 85.75 90 PHE A O 1
ATOM 714 N N . ALA A 1 91 ? 11.397 -0.245 -8.375 1.00 88.44 91 ALA A N 1
ATOM 715 C CA . ALA A 1 91 ? 11.217 -1.654 -8.075 1.00 88.44 91 ALA A CA 1
ATOM 716 C C . ALA A 1 91 ? 10.906 -2.430 -9.357 1.00 88.44 91 ALA A C 1
ATOM 718 O O . ALA A 1 91 ? 10.170 -1.961 -10.223 1.00 88.44 91 ALA A O 1
ATOM 719 N N . SER A 1 92 ? 11.456 -3.635 -9.465 1.00 91.19 92 SER A N 1
ATOM 720 C CA . SER A 1 92 ? 10.998 -4.627 -10.435 1.00 91.19 92 SER A CA 1
ATOM 721 C C . SER A 1 92 ? 10.496 -5.834 -9.664 1.00 91.19 92 SER A C 1
ATOM 723 O O . SER A 1 92 ? 11.159 -6.275 -8.725 1.00 91.19 92 SER A O 1
ATOM 725 N N . LEU A 1 93 ? 9.321 -6.326 -10.026 1.00 93.25 93 LEU A N 1
ATOM 726 C CA . LEU A 1 93 ? 8.654 -7.414 -9.333 1.00 93.25 93 LEU A CA 1
ATOM 727 C C . LEU A 1 93 ? 7.813 -8.243 -10.307 1.00 93.25 93 LEU A C 1
ATOM 729 O O . LEU A 1 93 ? 7.455 -7.794 -11.395 1.00 93.25 93 LEU A O 1
ATOM 733 N N . CYS A 1 94 ? 7.520 -9.459 -9.881 1.00 93.38 94 CYS A N 1
ATOM 734 C CA . CYS A 1 94 ? 6.662 -10.399 -10.571 1.00 93.38 94 CYS A CA 1
ATOM 735 C C . CYS A 1 94 ? 5.537 -10.757 -9.602 1.00 93.38 94 CYS A C 1
ATOM 737 O O . CYS A 1 94 ? 5.819 -11.104 -8.453 1.00 93.38 94 CYS A O 1
ATOM 739 N N . LEU A 1 95 ? 4.291 -10.601 -10.035 1.00 91.25 95 LEU A N 1
ATOM 740 C CA . LEU A 1 95 ? 3.119 -11.023 -9.278 1.00 91.25 95 LEU A CA 1
ATOM 741 C C . LEU A 1 95 ? 2.564 -12.264 -9.950 1.00 91.25 95 LEU A C 1
ATOM 743 O O . LEU A 1 95 ? 2.354 -12.256 -11.158 1.00 91.25 95 LEU A O 1
ATOM 747 N N . GLU A 1 96 ? 2.323 -13.299 -9.164 1.00 92.19 96 GLU A N 1
ATOM 748 C CA . GLU A 1 96 ? 1.694 -14.529 -9.620 1.00 92.19 96 GLU A CA 1
ATOM 749 C C . GLU A 1 96 ? 0.408 -14.721 -8.822 1.00 92.19 96 GLU A C 1
ATOM 751 O O . GLU A 1 96 ? 0.422 -14.647 -7.590 1.00 92.19 96 GLU A O 1
ATOM 756 N N . THR A 1 97 ? -0.713 -14.892 -9.517 1.00 85.62 97 THR A N 1
ATOM 757 C CA . THR A 1 97 ? -1.993 -15.219 -8.881 1.00 85.62 97 THR A CA 1
ATOM 758 C C . THR A 1 97 ? -2.075 -16.719 -8.609 1.00 85.62 97 THR A C 1
ATOM 760 O O . THR A 1 97 ? -1.364 -17.511 -9.221 1.00 85.62 97 THR A O 1
ATOM 763 N N . GLU A 1 98 ? -2.987 -17.148 -7.733 1.00 84.44 98 GLU A N 1
ATOM 764 C CA . GLU A 1 98 ? -3.223 -18.585 -7.500 1.00 84.44 98 GLU A CA 1
ATOM 765 C C . GLU A 1 98 ? -3.666 -19.332 -8.770 1.00 84.44 98 GLU A C 1
ATOM 767 O O . GLU A 1 98 ? -3.433 -20.532 -8.900 1.00 84.44 98 GLU A O 1
ATOM 772 N N . ALA A 1 99 ? -4.263 -18.621 -9.732 1.00 88.69 99 ALA A N 1
ATOM 773 C CA . ALA A 1 99 ? -4.623 -19.160 -11.040 1.00 88.69 99 ALA A CA 1
ATOM 774 C C . ALA A 1 99 ? -3.413 -19.330 -11.986 1.00 88.69 99 ALA A C 1
ATOM 776 O O . ALA A 1 99 ? -3.576 -19.834 -13.097 1.00 88.69 99 ALA A O 1
ATOM 777 N N . GLY A 1 100 ? -2.211 -18.920 -11.562 1.00 90.69 100 GLY A N 1
ATOM 778 C CA . GLY A 1 100 ? -0.977 -18.967 -12.348 1.00 90.69 100 GLY A CA 1
ATOM 779 C C . GLY A 1 100 ? -0.815 -17.800 -13.324 1.00 90.69 100 GLY A C 1
ATOM 780 O O . GLY A 1 100 ? 0.044 -17.852 -14.204 1.00 90.69 100 GLY A O 1
ATOM 781 N N . GLU A 1 101 ? -1.634 -16.749 -13.214 1.00 92.12 101 GLU A N 1
ATOM 782 C CA . GLU A 1 101 ? -1.458 -15.555 -14.040 1.00 92.12 101 GLU A CA 1
ATOM 783 C C . GLU A 1 101 ? -0.266 -14.753 -13.534 1.00 92.12 101 GLU A C 1
ATOM 785 O O . GLU A 1 101 ? -0.180 -14.430 -12.349 1.00 92.12 101 GLU A O 1
ATOM 790 N N . VAL A 1 102 ? 0.633 -14.405 -14.451 1.00 93.56 102 VAL A N 1
ATOM 791 C CA . VAL A 1 102 ? 1.868 -13.698 -14.128 1.00 93.56 102 VAL A CA 1
ATOM 792 C C . VAL A 1 102 ? 1.818 -12.271 -14.661 1.00 93.56 102 VAL A C 1
ATOM 794 O O . VAL A 1 102 ? 1.685 -12.044 -15.864 1.00 93.56 102 VAL A O 1
ATOM 797 N N . LEU A 1 103 ? 1.995 -11.304 -13.765 1.00 92.38 103 LEU A N 1
ATOM 798 C CA . LEU A 1 103 ? 2.182 -9.896 -14.087 1.00 92.38 103 LEU A CA 1
ATOM 799 C C . LEU A 1 103 ? 3.623 -9.479 -13.775 1.00 92.38 103 LEU A C 1
ATOM 801 O O . LEU A 1 103 ? 4.010 -9.286 -12.620 1.00 92.38 103 LEU A O 1
ATOM 805 N N . GLU A 1 104 ? 4.416 -9.290 -14.828 1.00 94.94 104 GLU A N 1
ATOM 806 C CA . GLU A 1 104 ? 5.764 -8.737 -14.714 1.00 94.94 104 GLU A CA 1
ATOM 807 C C . GLU A 1 104 ? 5.747 -7.207 -14.748 1.00 94.94 104 GLU A C 1
ATOM 809 O O . GLU A 1 104 ? 5.378 -6.579 -15.743 1.00 94.94 104 GLU A O 1
ATOM 814 N N . LEU A 1 105 ? 6.249 -6.587 -13.683 1.00 93.94 105 LEU A N 1
ATOM 815 C CA . LEU A 1 105 ? 6.400 -5.144 -13.582 1.00 93.94 105 LEU A CA 1
ATOM 816 C C . LEU A 1 105 ? 7.881 -4.796 -13.465 1.00 93.94 105 LEU A C 1
ATOM 818 O O . LEU A 1 105 ? 8.533 -5.092 -12.469 1.00 93.94 105 LEU A O 1
ATOM 822 N N . ARG A 1 106 ? 8.422 -4.120 -14.479 1.00 92.19 106 ARG A N 1
ATOM 823 C CA . ARG A 1 106 ? 9.828 -3.687 -14.501 1.00 92.19 106 ARG A CA 1
ATOM 824 C C . ARG A 1 106 ? 9.941 -2.185 -14.304 1.00 92.19 106 ARG A C 1
ATOM 826 O O . ARG A 1 106 ? 9.186 -1.444 -14.929 1.00 92.19 106 ARG A O 1
ATOM 833 N N . ASN A 1 107 ? 10.923 -1.744 -13.522 1.00 90.31 107 ASN A N 1
ATOM 834 C CA . ASN A 1 107 ? 11.257 -0.331 -13.308 1.00 90.31 107 ASN A CA 1
ATOM 835 C C . ASN A 1 107 ? 10.045 0.528 -12.905 1.00 90.31 107 ASN A C 1
ATOM 837 O O . ASN A 1 107 ? 9.777 1.558 -13.516 1.00 90.31 107 ASN A O 1
ATOM 841 N N . GLN A 1 108 ? 9.292 0.091 -11.899 1.00 91.62 108 GLN A N 1
ATOM 842 C CA . GLN A 1 108 ? 8.194 0.867 -11.331 1.00 91.62 108 GLN A CA 1
ATOM 843 C C . GLN A 1 108 ? 8.736 1.869 -10.321 1.00 91.62 108 GLN A C 1
ATOM 845 O O . GLN A 1 108 ? 9.397 1.483 -9.356 1.00 91.62 108 GLN A O 1
ATOM 850 N N . PHE A 1 109 ? 8.459 3.152 -10.532 1.00 88.50 109 PHE A N 1
ATOM 851 C CA . PHE A 1 109 ? 8.758 4.198 -9.559 1.00 88.50 109 PHE A CA 1
ATOM 852 C C . PHE A 1 109 ? 7.944 4.001 -8.282 1.00 88.50 109 PHE A C 1
ATOM 854 O O . PHE A 1 109 ? 8.454 4.192 -7.180 1.00 88.50 109 PHE A O 1
ATOM 861 N N . PHE A 1 110 ? 6.695 3.572 -8.428 1.00 89.00 110 PHE A N 1
ATOM 862 C CA . PHE A 1 110 ? 5.800 3.295 -7.320 1.00 89.00 110 PHE A CA 1
ATOM 863 C C . PHE A 1 110 ? 5.120 1.950 -7.523 1.00 89.00 110 PHE A C 1
ATOM 865 O O . PHE A 1 110 ? 4.664 1.633 -8.621 1.00 89.00 110 PHE A O 1
ATOM 872 N N . PHE A 1 111 ? 5.056 1.174 -6.450 1.00 92.50 111 PHE A N 1
ATOM 873 C CA . PHE A 1 111 ? 4.268 -0.040 -6.367 1.00 92.50 111 PHE A CA 1
ATOM 874 C C . PHE A 1 111 ? 3.704 -0.167 -4.952 1.00 92.50 111 PHE A C 1
ATOM 876 O O . PHE A 1 111 ? 4.434 0.034 -3.979 1.00 92.50 111 PHE A O 1
ATOM 883 N N . SER A 1 112 ? 2.434 -0.538 -4.841 1.00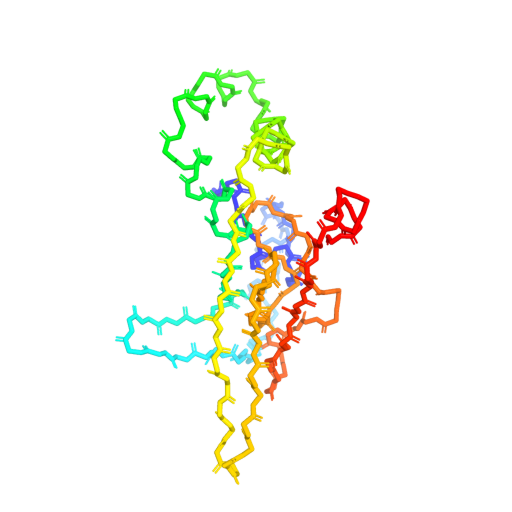 92.44 112 SER A N 1
ATOM 884 C CA . SER A 1 112 ? 1.757 -0.789 -3.577 1.00 92.44 112 SER A CA 1
ATOM 885 C C . SER A 1 112 ? 0.734 -1.907 -3.722 1.00 92.44 112 SER A C 1
ATOM 887 O O . SER A 1 112 ? -0.064 -1.911 -4.659 1.00 92.44 112 SER A O 1
ATOM 889 N N . LEU A 1 113 ? 0.737 -2.829 -2.762 1.00 94.00 113 LEU A N 1
ATOM 890 C CA . LEU A 1 113 ? -0.427 -3.653 -2.456 1.00 94.00 113 LEU A CA 1
ATOM 891 C C . LEU A 1 113 ? -1.228 -2.933 -1.372 1.00 94.00 113 LEU A C 1
ATOM 893 O O . LEU A 1 113 ? -0.831 -2.953 -0.206 1.00 94.00 113 LEU A O 1
ATOM 897 N N . ALA A 1 114 ? -2.321 -2.278 -1.751 1.00 94.69 114 ALA A N 1
ATOM 898 C CA . ALA A 1 114 ? -3.147 -1.464 -0.873 1.00 94.69 114 ALA A CA 1
ATOM 899 C C . ALA A 1 114 ? -4.336 -2.275 -0.336 1.00 94.69 114 ALA A C 1
ATOM 901 O O . ALA A 1 114 ? -5.281 -2.583 -1.056 1.00 94.6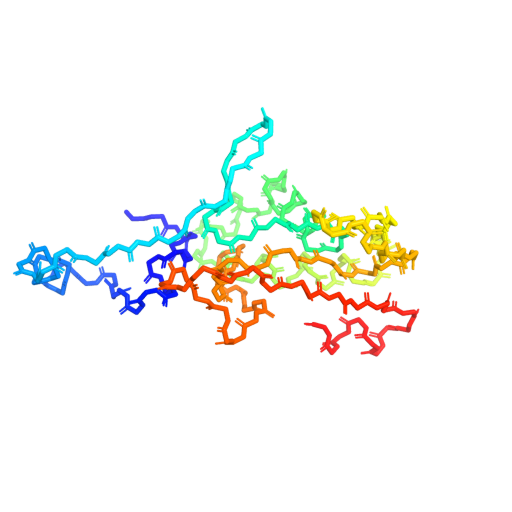9 114 ALA A O 1
ATOM 902 N N . ASN A 1 115 ? -4.287 -2.600 0.956 1.00 95.75 115 ASN A N 1
ATOM 903 C CA . ASN A 1 115 ? -5.422 -3.130 1.719 1.00 95.75 115 ASN A CA 1
ATOM 904 C C . ASN A 1 115 ? -6.270 -1.990 2.322 1.00 95.75 115 ASN A C 1
ATOM 906 O O . ASN A 1 115 ? -7.378 -2.191 2.805 1.00 95.75 115 ASN A O 1
ATOM 910 N N . ASN A 1 116 ? -5.739 -0.764 2.354 1.00 94.19 116 ASN A N 1
ATOM 911 C CA . ASN A 1 116 ? -6.414 0.388 2.929 1.00 94.19 116 ASN A CA 1
ATOM 912 C C . ASN A 1 116 ? -5.948 1.708 2.302 1.00 94.19 116 ASN A C 1
ATOM 914 O O . ASN A 1 116 ? -4.922 1.781 1.630 1.00 94.19 116 ASN A O 1
ATOM 918 N N . THR A 1 117 ? -6.694 2.779 2.562 1.00 92.06 117 THR A N 1
ATOM 919 C CA . THR A 1 117 ? -6.608 4.041 1.807 1.00 92.06 117 THR A CA 1
ATOM 920 C C . THR A 1 117 ? -5.310 4.836 2.009 1.00 92.06 117 THR A C 1
ATOM 922 O O . THR A 1 117 ? -4.890 5.576 1.117 1.00 92.06 117 THR A O 1
ATOM 925 N N . TYR A 1 118 ? -4.688 4.740 3.190 1.00 87.06 118 TYR A N 1
ATOM 926 C CA . TYR A 1 118 ? -3.588 5.619 3.601 1.00 87.06 118 TYR A CA 1
ATOM 927 C C . TYR A 1 118 ? -2.359 4.862 4.103 1.00 87.06 118 TYR A C 1
ATOM 929 O O . TYR A 1 118 ? -2.478 3.829 4.761 1.00 87.06 118 TYR A O 1
ATOM 937 N N . PHE A 1 119 ? -1.190 5.478 3.925 1.00 81.50 119 PHE A N 1
ATOM 938 C CA . PHE A 1 119 ? 0.079 5.051 4.512 1.00 81.50 119 PHE A CA 1
ATOM 939 C C . PHE A 1 119 ? 0.961 6.240 4.919 1.00 81.50 119 PHE A C 1
ATOM 941 O O . PHE A 1 119 ? 0.663 7.404 4.626 1.00 81.50 119 PHE A O 1
ATOM 948 N N . GLY A 1 120 ? 2.064 5.940 5.610 1.00 72.31 120 GLY A N 1
ATOM 949 C CA . GLY A 1 120 ? 3.173 6.871 5.811 1.00 72.31 120 GLY A CA 1
ATOM 950 C C . GLY A 1 120 ? 2.826 8.193 6.505 1.00 72.31 120 GLY A C 1
ATOM 951 O O . GLY A 1 120 ? 3.504 9.187 6.270 1.00 72.31 120 GLY A O 1
ATOM 952 N N . GLY A 1 121 ? 1.795 8.253 7.350 1.00 72.31 121 GLY A N 1
ATOM 953 C CA . GLY A 1 121 ? 1.390 9.486 8.034 1.00 72.31 121 GLY A CA 1
ATOM 954 C C . GLY A 1 121 ? 0.243 10.255 7.375 1.00 72.31 121 GLY A C 1
ATOM 955 O O . GLY A 1 121 ? -0.028 11.396 7.767 1.00 72.31 121 GLY A O 1
ATOM 956 N N . GLY A 1 122 ? -0.474 9.632 6.441 1.00 73.00 122 GLY A N 1
ATOM 957 C CA . GLY A 1 122 ? -1.700 10.156 5.837 1.00 73.00 122 GLY A CA 1
ATOM 958 C C . GLY A 1 122 ? -1.577 10.480 4.360 1.00 73.00 122 GLY A C 1
ATOM 959 O O . GLY A 1 122 ? -2.394 11.244 3.850 1.00 73.00 122 GLY A O 1
ATOM 960 N N . VAL A 1 123 ? -0.578 9.913 3.691 1.00 77.75 123 VAL A N 1
ATOM 961 C CA . VAL A 1 123 ? -0.510 9.900 2.234 1.00 77.75 123 VAL A CA 1
ATOM 962 C C . VAL A 1 123 ? -1.560 8.919 1.737 1.00 77.75 123 VAL A C 1
ATOM 964 O O . VAL A 1 123 ? -1.646 7.801 2.240 1.00 77.75 123 VAL A O 1
ATOM 967 N N . MET A 1 124 ? -2.402 9.359 0.810 1.00 84.81 124 MET A N 1
ATOM 968 C CA . MET A 1 124 ? -3.406 8.505 0.184 1.00 84.81 124 MET A CA 1
ATOM 969 C C . MET A 1 124 ? -2.731 7.674 -0.906 1.00 84.81 124 MET A C 1
ATOM 971 O O . MET A 1 124 ? -2.069 8.253 -1.758 1.00 84.81 124 MET A O 1
ATOM 975 N N . ILE A 1 125 ? -2.890 6.350 -0.866 1.00 85.44 125 ILE A N 1
ATOM 976 C CA . ILE A 1 125 ? -2.400 5.447 -1.925 1.00 85.44 125 ILE A CA 1
ATOM 977 C C . ILE A 1 125 ? -3.483 5.268 -2.970 1.00 85.44 125 ILE A C 1
ATOM 979 O O . ILE A 1 125 ? -3.285 5.520 -4.152 1.00 85.44 125 ILE A O 1
ATOM 983 N N . TRP A 1 126 ? -4.638 4.803 -2.501 1.00 91.75 126 TRP A N 1
ATOM 984 C CA . TRP A 1 126 ? -5.742 4.427 -3.354 1.00 91.75 126 TRP A CA 1
ATOM 985 C C . TRP A 1 126 ? -7.053 4.776 -2.661 1.00 91.75 126 TRP A C 1
ATOM 987 O O . TRP A 1 126 ? -7.338 4.223 -1.597 1.00 91.75 126 TRP A O 1
ATOM 997 N N . PRO A 1 127 ? -7.856 5.698 -3.218 1.00 90.81 127 PRO A N 1
ATOM 998 C CA . PRO A 1 127 ? -9.061 6.193 -2.555 1.00 90.81 127 PRO A CA 1
ATOM 999 C C . PRO A 1 127 ? -10.128 5.111 -2.349 1.00 90.81 127 PRO A C 1
ATOM 1001 O O . PRO A 1 127 ? -10.986 5.265 -1.484 1.00 90.81 127 PRO A O 1
ATOM 1004 N N . HIS A 1 128 ? -10.082 4.034 -3.135 1.00 92.50 128 HIS A N 1
ATOM 1005 C CA . HIS A 1 128 ? -11.077 2.963 -3.108 1.00 92.50 128 HIS A CA 1
ATOM 1006 C C . HIS A 1 128 ? -10.654 1.747 -2.275 1.00 92.50 128 HIS A C 1
ATOM 1008 O O . HIS A 1 128 ? -11.496 0.895 -2.006 1.00 92.50 128 HIS A O 1
ATOM 1014 N N . ALA A 1 129 ? -9.395 1.686 -1.826 1.00 94.19 129 ALA A N 1
ATOM 1015 C CA . ALA A 1 129 ? -8.916 0.582 -1.003 1.00 94.19 129 ALA A CA 1
ATOM 1016 C C . ALA A 1 129 ? -9.597 0.597 0.369 1.00 94.19 129 ALA A C 1
ATOM 1018 O O . ALA A 1 129 ? -9.668 1.641 1.035 1.00 94.19 129 ALA A O 1
ATOM 1019 N N . THR A 1 130 ? -10.066 -0.572 0.807 1.00 94.19 130 THR A N 1
ATOM 1020 C CA . THR A 1 130 ? -10.756 -0.741 2.084 1.00 94.19 130 THR A CA 1
ATOM 1021 C C . THR A 1 130 ? -10.479 -2.102 2.705 1.00 94.19 130 THR A C 1
ATOM 1023 O O . THR A 1 130 ? -10.621 -3.134 2.060 1.00 94.19 130 THR A O 1
ATOM 1026 N N . ALA A 1 131 ? -10.192 -2.096 4.006 1.00 95.00 131 ALA A N 1
ATOM 1027 C CA . ALA A 1 131 ? -9.989 -3.322 4.769 1.00 95.00 131 ALA A CA 1
ATOM 1028 C C . ALA A 1 131 ? -11.301 -4.076 5.057 1.00 95.00 131 ALA A C 1
ATOM 1030 O O . ALA A 1 131 ? -11.268 -5.090 5.737 1.00 95.00 131 ALA A O 1
ATOM 1031 N N . TYR A 1 132 ? -12.465 -3.588 4.616 1.00 95.31 132 TYR A N 1
ATOM 1032 C CA . TYR A 1 132 ? -13.755 -4.257 4.846 1.00 95.31 132 TYR A CA 1
ATOM 1033 C C . TYR A 1 132 ? -14.127 -5.275 3.760 1.00 95.31 132 TYR A C 1
ATOM 1035 O O . TYR A 1 132 ? -15.158 -5.931 3.880 1.00 95.31 132 TYR A O 1
ATOM 1043 N N . LEU A 1 133 ? -13.336 -5.375 2.691 1.00 94.38 133 LEU A N 1
ATOM 1044 C CA . LEU A 1 133 ? -13.572 -6.291 1.580 1.00 94.38 133 LEU A CA 1
ATOM 1045 C C . LEU A 1 133 ? -12.388 -7.245 1.439 1.00 94.38 133 LEU A C 1
ATOM 1047 O O . LEU A 1 133 ? -11.252 -6.905 1.766 1.00 94.38 133 LEU A O 1
ATOM 1051 N N . GLU A 1 134 ? -12.637 -8.446 0.929 1.00 94.19 134 GLU A N 1
ATOM 1052 C CA . GLU A 1 134 ? -11.592 -9.401 0.542 1.00 94.19 134 GLU A CA 1
ATOM 1053 C C . GLU A 1 134 ? -10.971 -9.005 -0.806 1.00 94.19 134 GLU A C 1
ATOM 1055 O O . GLU A 1 134 ? -11.040 -9.727 -1.796 1.00 94.19 134 GLU A O 1
ATOM 1060 N N . GLN A 1 135 ? -10.409 -7.797 -0.857 1.00 91.81 135 GLN A N 1
ATOM 1061 C CA . GLN A 1 135 ? -9.766 -7.236 -2.039 1.00 91.81 135 GLN A CA 1
ATOM 1062 C C . GLN A 1 135 ? -8.426 -6.612 -1.656 1.00 91.81 135 GLN A C 1
ATOM 1064 O O . GLN A 1 135 ? -8.316 -5.933 -0.638 1.00 91.81 135 GLN A O 1
ATOM 1069 N N . LEU A 1 136 ? -7.399 -6.869 -2.464 1.00 93.06 136 LEU A N 1
ATOM 1070 C CA . LEU A 1 136 ? -6.087 -6.247 -2.336 1.00 93.06 136 LEU A CA 1
ATOM 1071 C C . LEU A 1 136 ? -5.783 -5.508 -3.632 1.00 93.06 136 LEU A C 1
ATOM 1073 O O . LEU A 1 136 ? -5.577 -6.133 -4.673 1.00 93.06 136 LEU A O 1
ATOM 1077 N N . ASP A 1 137 ? -5.770 -4.181 -3.576 1.00 93.75 137 ASP A N 1
ATOM 1078 C CA . ASP A 1 137 ? -5.552 -3.369 -4.767 1.00 93.75 137 ASP A CA 1
ATOM 1079 C C . ASP A 1 137 ? -4.064 -3.323 -5.115 1.00 93.75 137 ASP A C 1
ATOM 1081 O O . ASP A 1 137 ? -3.223 -2.936 -4.305 1.00 93.75 137 ASP A O 1
ATOM 1085 N N . CYS A 1 138 ? -3.732 -3.697 -6.347 1.00 93.25 138 CYS A N 1
ATOM 1086 C CA . CYS A 1 138 ? -2.380 -3.596 -6.876 1.00 93.25 138 CYS A CA 1
ATOM 1087 C C . CYS A 1 138 ? -2.222 -2.275 -7.641 1.00 93.25 138 CYS A C 1
ATOM 1089 O O . CYS A 1 138 ? -2.702 -2.138 -8.766 1.00 93.25 138 CYS A O 1
ATOM 1091 N N . VAL A 1 139 ? -1.523 -1.310 -7.045 1.00 92.44 139 VAL A N 1
ATOM 1092 C CA . VAL A 1 139 ? -1.319 0.033 -7.605 1.00 92.44 139 VAL A CA 1
ATOM 1093 C C . VAL A 1 139 ? 0.137 0.201 -8.011 1.00 92.44 139 VAL A C 1
ATOM 1095 O O . VAL A 1 139 ? 1.039 -0.032 -7.209 1.00 92.44 139 VAL A O 1
ATOM 1098 N N . TYR A 1 140 ? 0.396 0.622 -9.248 1.00 92.38 140 TYR A N 1
ATOM 1099 C CA . TYR A 1 140 ? 1.758 0.827 -9.731 1.00 92.38 140 TYR A CA 1
ATOM 1100 C C . TYR A 1 140 ? 1.862 1.950 -10.754 1.00 92.38 140 TYR A C 1
ATOM 1102 O O . TYR A 1 140 ? 0.927 2.225 -11.504 1.00 92.38 140 TYR A O 1
ATOM 1110 N N . ALA A 1 141 ? 3.033 2.580 -10.800 1.00 90.31 141 ALA A N 1
ATOM 1111 C CA . ALA A 1 141 ? 3.339 3.632 -11.752 1.00 90.31 141 ALA A CA 1
ATOM 1112 C C . ALA A 1 141 ? 4.817 3.625 -12.149 1.00 90.31 141 ALA A C 1
ATOM 1114 O O . ALA A 1 141 ? 5.714 3.463 -11.315 1.00 90.31 141 ALA A O 1
ATOM 1115 N N . LYS A 1 142 ? 5.060 3.863 -13.441 1.00 87.81 142 LYS A N 1
ATOM 1116 C CA . LYS A 1 142 ? 6.395 3.850 -14.044 1.00 87.81 142 LYS A CA 1
ATOM 1117 C C . LYS A 1 142 ? 7.256 5.025 -13.603 1.00 87.81 142 LYS A C 1
ATOM 1119 O O . LYS A 1 142 ? 8.381 4.794 -13.184 1.00 87.81 142 LYS A O 1
ATOM 1124 N N . GLY A 1 143 ? 6.734 6.253 -13.653 1.00 84.94 143 GLY A N 1
ATOM 1125 C CA . GLY A 1 143 ? 7.465 7.453 -13.233 1.00 84.94 143 GLY A CA 1
ATOM 1126 C C . GLY A 1 143 ? 8.766 7.675 -14.013 1.00 84.94 143 GLY A C 1
ATOM 1127 O O . GLY A 1 143 ? 9.798 7.981 -13.411 1.00 84.94 143 GLY A O 1
ATOM 1128 N N . GLU A 1 144 ? 8.759 7.486 -15.333 1.00 82.00 144 GLU A N 1
ATOM 1129 C CA . GLU A 1 144 ? 9.946 7.645 -16.181 1.00 82.00 144 GLU A CA 1
ATOM 1130 C C . GLU A 1 144 ? 10.379 9.113 -16.209 1.00 82.00 144 GLU A C 1
ATOM 1132 O O . GLU A 1 144 ? 11.560 9.428 -16.023 1.00 82.00 144 GLU A O 1
ATOM 1137 N N . THR A 1 145 ? 9.407 10.020 -16.310 1.00 84.06 145 THR A N 1
ATOM 1138 C CA . THR A 1 145 ? 9.624 11.470 -16.270 1.00 84.06 145 THR A CA 1
ATOM 1139 C C . THR A 1 145 ? 9.353 12.066 -14.887 1.00 84.06 145 THR A C 1
ATOM 1141 O O . THR A 1 145 ? 8.607 11.518 -14.079 1.00 84.06 145 THR A O 1
ATOM 1144 N N . LEU A 1 146 ? 9.939 13.234 -14.592 1.00 78.50 146 LEU A N 1
ATOM 1145 C CA . LEU A 1 146 ? 9.645 13.958 -13.347 1.00 78.50 146 LEU A CA 1
ATOM 1146 C C . LEU A 1 146 ? 8.151 14.305 -13.234 1.00 78.50 146 LEU A C 1
ATOM 1148 O O . LEU A 1 146 ? 7.605 14.253 -12.139 1.00 78.50 146 LEU A O 1
ATOM 1152 N N . TRP A 1 147 ? 7.496 14.619 -14.356 1.00 80.75 147 TRP A N 1
ATOM 1153 C CA . TRP A 1 147 ? 6.066 14.922 -14.392 1.00 80.75 147 TRP A CA 1
ATOM 1154 C C . TRP A 1 147 ? 5.209 13.722 -14.012 1.00 80.75 147 TRP A C 1
ATOM 1156 O O . TRP A 1 147 ? 4.333 13.863 -13.166 1.00 80.75 147 TRP A O 1
ATOM 1166 N N . GLU A 1 148 ? 5.504 12.542 -14.558 1.00 80.31 148 GLU A N 1
ATOM 1167 C CA . GLU A 1 148 ? 4.829 11.313 -14.139 1.00 80.31 148 GLU A CA 1
ATOM 1168 C C . GLU A 1 148 ? 5.018 11.065 -12.645 1.00 80.31 148 GLU A C 1
ATOM 1170 O O . GLU A 1 148 ? 4.052 10.758 -11.966 1.00 80.31 148 GLU A O 1
ATOM 1175 N N . ARG A 1 149 ? 6.224 11.274 -12.103 1.00 81.00 149 ARG A N 1
ATOM 1176 C CA . ARG A 1 149 ? 6.494 11.070 -10.668 1.00 81.00 149 ARG A CA 1
ATOM 1177 C C . ARG A 1 149 ? 5.713 12.013 -9.756 1.00 81.00 149 ARG A C 1
ATOM 1179 O O . ARG A 1 149 ? 5.430 11.633 -8.631 1.00 81.00 149 ARG A O 1
ATOM 1186 N N . VAL A 1 150 ? 5.422 13.237 -10.201 1.00 74.31 150 VAL A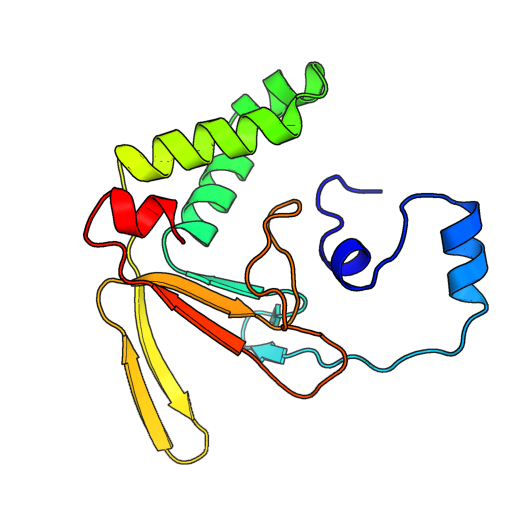 N 1
ATOM 1187 C CA . VAL A 1 150 ? 4.630 14.216 -9.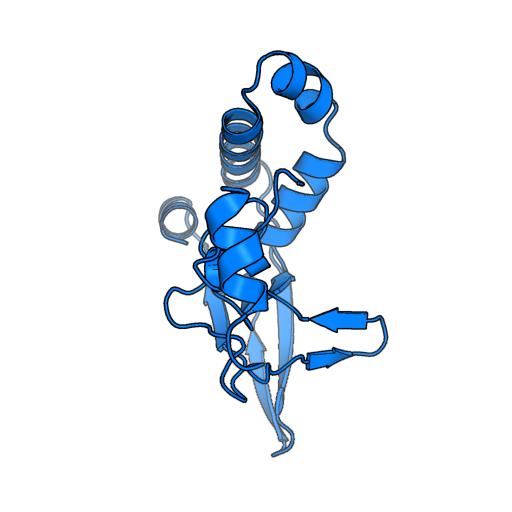429 1.00 74.31 150 VAL A CA 1
ATOM 1188 C C . VAL A 1 150 ? 3.140 13.861 -9.420 1.00 74.31 150 VAL A C 1
ATOM 1190 O O . VAL A 1 150 ? 2.426 14.282 -8.516 1.00 74.31 150 VAL A O 1
ATOM 1193 N N . LEU A 1 151 ? 2.672 13.127 -10.432 1.00 71.88 151 LEU A N 1
ATOM 1194 C CA . LEU A 1 151 ? 1.269 12.730 -10.589 1.00 71.88 151 LEU A CA 1
ATOM 1195 C C . LEU A 1 151 ? 0.925 11.399 -9.906 1.00 71.88 151 LEU A C 1
ATOM 1197 O O . LEU A 1 151 ? -0.253 11.055 -9.840 1.00 71.88 151 LEU A O 1
ATOM 1201 N N . VAL A 1 152 ? 1.942 10.670 -9.442 1.00 67.31 152 VAL A N 1
ATOM 1202 C CA . VAL A 1 152 ? 1.809 9.485 -8.582 1.00 67.31 152 VAL A CA 1
ATOM 1203 C C . VAL A 1 152 ? 1.500 9.918 -7.159 1.00 67.31 152 VAL A C 1
ATOM 1205 O O . VAL A 1 152 ? 0.551 9.350 -6.584 1.00 67.31 152 VAL A O 1
#

Foldseek 3Di:
DDLWPFLCVLVVHDPDPVSVVVVVVDDDADFAWAADPPGIDSFKDKDWLVVVLLVCLVPDPCCVVVVVVVNNVVSSVVSSVCQLPPPTGFDWDWDADPVRDIDTDPQWSIWMFGQTQAGSSRDGDDSPHHRRDPDTDIDTHNCPDSVSSVVD